Protein AF-A0A1D6ME86-F1 (afdb_monomer_lite)

InterPro domains:
  IPR011051 RmlC-like cupin domain superfamily [SSF51182] (1-105)
  IPR012864 Cysteine oxygenase/2-aminoethanethiol dioxygenase [PF07847] (1-117)
  IPR012864 Cysteine oxygenase/2-aminoethanethiol dioxygenase [PTHR22966] (1-119)

Radius of gyration: 17.28 Å; chains: 1; bounding box: 48×38×45 Å

Secondary structure (DSSP, 8-state):
-EEEEEEEESEEEEEEEEE-SSPPTT---S-SB-TTTT-EEEEEEEEEEEEETTSPPEEEBTTBS-SEEEEEESSS-EEEEEEESPPBGGGTB---EEEEEE--STT-TTEEEEEEE---------PPP-----

Structure (mmCIF, N/CA/C/O backbone):
data_AF-A0A1D6ME86-F1
#
_entry.id   AF-A0A1D6ME86-F1
#
loop_
_atom_site.group_PDB
_atom_site.id
_atom_site.type_symbol
_atom_site.label_atom_id
_atom_site.label_alt_id
_atom_site.label_comp_id
_atom_site.label_asym_id
_atom_site.label_entity_id
_atom_site.label_seq_id
_atom_site.pdbx_PDB_ins_code
_atom_site.Cartn_x
_atom_site.Cartn_y
_atom_site.Cartn_z
_atom_site.occupancy
_atom_site.B_iso_or_equiv
_atom_site.auth_seq_id
_atom_site.auth_comp_id
_atom_site.auth_asym_id
_atom_site.auth_atom_id
_atom_site.pdbx_PDB_model_num
ATOM 1 N N . MET A 1 1 ? -2.796 -9.350 -3.927 1.00 94.75 1 MET A N 1
ATOM 2 C CA . MET A 1 1 ? -3.999 -9.666 -3.112 1.00 94.75 1 MET A CA 1
ATOM 3 C C . MET A 1 1 ? -5.081 -8.656 -3.477 1.00 94.75 1 MET A C 1
ATOM 5 O O . MET A 1 1 ? -4.755 -7.708 -4.177 1.00 94.75 1 MET A O 1
ATOM 9 N N . THR A 1 2 ? -6.330 -8.837 -3.053 1.00 97.75 2 THR A N 1
ATOM 10 C CA . THR A 1 2 ? -7.326 -7.752 -3.059 1.00 97.75 2 THR A CA 1
ATOM 11 C C . THR A 1 2 ? -7.545 -7.304 -1.624 1.00 97.75 2 THR A C 1
ATOM 13 O O . THR A 1 2 ? -7.770 -8.149 -0.753 1.00 97.75 2 THR A O 1
ATOM 16 N N . VAL A 1 3 ? -7.434 -6.002 -1.370 1.00 98.31 3 VAL A N 1
ATOM 17 C CA . VAL A 1 3 ? -7.564 -5.432 -0.024 1.00 98.31 3 VAL A CA 1
ATOM 18 C C . VAL A 1 3 ? -8.516 -4.249 -0.066 1.00 98.31 3 VAL A C 1
ATOM 20 O O . VAL A 1 3 ? -8.401 -3.395 -0.943 1.00 98.31 3 VAL A O 1
ATOM 23 N N . PHE A 1 4 ? -9.459 -4.236 0.872 1.00 98.38 4 PHE A N 1
ATOM 24 C CA . PHE A 1 4 ? -10.348 -3.112 1.143 1.00 98.38 4 PHE A CA 1
ATOM 25 C C . PHE A 1 4 ? -9.875 -2.437 2.424 1.00 98.38 4 PHE A C 1
ATOM 27 O O . PHE A 1 4 ? -9.801 -3.110 3.450 1.00 98.38 4 PHE A O 1
ATOM 34 N N . SER A 1 5 ? -9.609 -1.138 2.364 1.00 98.19 5 SER A N 1
ATOM 35 C CA . SER A 1 5 ? -9.072 -0.349 3.472 1.00 98.19 5 SER A CA 1
ATOM 36 C C . SER A 1 5 ? -9.986 0.831 3.772 1.00 98.19 5 SER A C 1
ATOM 38 O O . SER A 1 5 ? -10.290 1.637 2.889 1.00 98.19 5 SER A O 1
ATOM 40 N N . LYS A 1 6 ? -10.423 0.966 5.026 1.00 98.12 6 LYS A N 1
ATOM 41 C CA . LYS A 1 6 ? -11.252 2.089 5.489 1.00 98.12 6 LYS A CA 1
ATOM 42 C C . LYS A 1 6 ? -10.639 2.719 6.731 1.00 98.12 6 LYS A C 1
ATOM 44 O O . LYS A 1 6 ? -10.431 2.045 7.737 1.00 98.12 6 LYS A O 1
ATOM 49 N N . ILE A 1 7 ? -10.417 4.030 6.688 1.00 98.00 7 ILE A N 1
ATOM 50 C CA . ILE A 1 7 ? -10.058 4.797 7.883 1.00 98.00 7 ILE A CA 1
ATOM 51 C C . ILE A 1 7 ? -11.305 4.946 8.756 1.00 98.00 7 ILE A C 1
ATOM 53 O O . ILE A 1 7 ? -12.349 5.400 8.291 1.00 98.00 7 ILE A O 1
ATOM 57 N N . LEU A 1 8 ? -11.201 4.530 10.016 1.00 98.19 8 LEU A N 1
ATOM 58 C CA . LEU A 1 8 ? -12.290 4.580 10.993 1.00 98.19 8 LEU A CA 1
ATOM 59 C C . LEU A 1 8 ? -12.278 5.887 11.795 1.00 98.19 8 LEU A C 1
ATOM 61 O O . LEU A 1 8 ? -13.334 6.429 12.108 1.00 98.19 8 LEU A O 1
ATOM 65 N N . PHE A 1 9 ? -11.087 6.394 12.124 1.00 98.31 9 PHE A N 1
ATOM 66 C CA . PHE A 1 9 ? -10.877 7.700 12.750 1.00 98.31 9 PHE A CA 1
ATOM 67 C C . PHE A 1 9 ? -9.459 8.212 12.478 1.00 98.31 9 PHE A C 1
ATOM 69 O O . PHE A 1 9 ? -8.568 7.435 12.123 1.00 98.31 9 PHE A O 1
ATOM 76 N N . GLY A 1 10 ? -9.250 9.509 12.715 1.00 98.06 10 GLY A N 1
ATOM 77 C CA . GLY A 1 10 ? -7.974 10.183 12.490 1.00 98.06 10 GLY A CA 1
ATOM 78 C C . GLY A 1 10 ? -7.724 10.500 11.018 1.00 98.06 10 GLY A C 1
ATOM 79 O O . GLY A 1 10 ? -8.615 10.343 10.182 1.00 98.06 10 GLY A O 1
ATOM 80 N N . SER A 1 11 ? -6.509 10.955 10.719 1.00 97.75 11 SER A N 1
ATOM 81 C CA . SER A 1 11 ? -6.049 11.217 9.360 1.00 97.75 11 SER A CA 1
ATOM 82 C C . SER A 1 11 ? -4.704 10.560 9.072 1.00 97.75 11 SER A C 1
ATOM 84 O O . SER A 1 11 ? -3.850 10.374 9.947 1.00 97.75 11 SER A O 1
ATOM 86 N N . MET A 1 12 ? -4.529 10.189 7.811 1.00 97.88 12 MET A N 1
ATOM 87 C CA . MET A 1 12 ? -3.394 9.420 7.332 1.00 97.88 12 MET A CA 1
ATOM 88 C C . MET A 1 12 ? -3.060 9.838 5.909 1.00 97.88 12 MET A C 1
ATOM 90 O O . MET A 1 12 ? -3.942 9.997 5.070 1.00 97.88 12 MET A O 1
ATOM 94 N N . HIS A 1 13 ? -1.777 10.000 5.627 1.00 98.25 13 HIS A N 1
ATOM 95 C CA . HIS A 1 13 ? -1.281 10.140 4.270 1.00 98.25 13 HIS A CA 1
ATOM 96 C C . HIS A 1 13 ? -1.098 8.751 3.653 1.00 98.25 13 HIS A C 1
ATOM 98 O O . HIS A 1 13 ? -0.414 7.897 4.221 1.00 98.25 13 HIS A O 1
ATOM 104 N N . LEU A 1 14 ? -1.755 8.522 2.517 1.00 97.62 14 LEU A N 1
ATOM 105 C CA . LEU A 1 14 ? -1.626 7.320 1.703 1.00 97.62 14 LEU A CA 1
ATOM 106 C C . LEU A 1 14 ? -0.848 7.682 0.443 1.00 97.62 14 LEU A C 1
ATOM 108 O O . LEU A 1 14 ? -1.334 8.440 -0.404 1.00 97.62 14 LEU A O 1
ATOM 112 N N . LYS A 1 15 ? 0.327 7.069 0.304 1.00 97.19 15 LYS A N 1
ATOM 113 C CA . LYS A 1 15 ? 1.083 7.061 -0.944 1.00 97.19 15 LYS A CA 1
ATOM 114 C C . LYS A 1 15 ? 1.094 5.652 -1.522 1.00 97.19 15 LYS A C 1
ATOM 116 O O . LYS A 1 15 ? 1.500 4.720 -0.833 1.00 97.19 15 LYS A O 1
ATOM 121 N N . SER A 1 16 ? 0.631 5.477 -2.756 1.00 97.31 16 SER A N 1
ATOM 122 C CA . SER A 1 16 ? 0.513 4.167 -3.399 1.00 97.31 16 SER A CA 1
ATOM 123 C C . SER A 1 16 ? 0.966 4.161 -4.851 1.00 97.31 16 SER A C 1
ATOM 125 O O . SER A 1 16 ? 0.985 5.195 -5.523 1.00 97.31 16 SER A O 1
ATOM 127 N N . TYR A 1 17 ? 1.320 2.972 -5.332 1.00 97.19 17 TYR A N 1
ATOM 128 C CA . TYR A 1 17 ? 1.892 2.725 -6.643 1.00 97.19 17 TYR A CA 1
ATOM 129 C C . TYR A 1 17 ? 1.411 1.402 -7.226 1.00 97.19 17 TYR A C 1
ATOM 131 O O . TYR A 1 17 ? 1.143 0.437 -6.506 1.00 97.19 17 TYR A O 1
ATOM 139 N N . ASP A 1 18 ? 1.431 1.340 -8.549 1.00 96.62 18 ASP A N 1
ATOM 140 C CA . ASP A 1 18 ? 1.400 0.096 -9.306 1.00 96.62 18 ASP A CA 1
ATOM 141 C C . ASP A 1 18 ? 2.684 -0.032 -10.128 1.00 96.62 18 ASP A C 1
ATOM 143 O O . ASP A 1 18 ? 3.273 0.965 -10.552 1.00 96.62 18 ASP A O 1
ATOM 147 N N . TRP A 1 19 ? 3.140 -1.261 -10.370 1.00 95.50 19 TRP A N 1
ATOM 148 C CA . TRP A 1 19 ? 4.307 -1.481 -11.223 1.00 95.50 19 TRP A CA 1
ATOM 149 C C . TRP A 1 1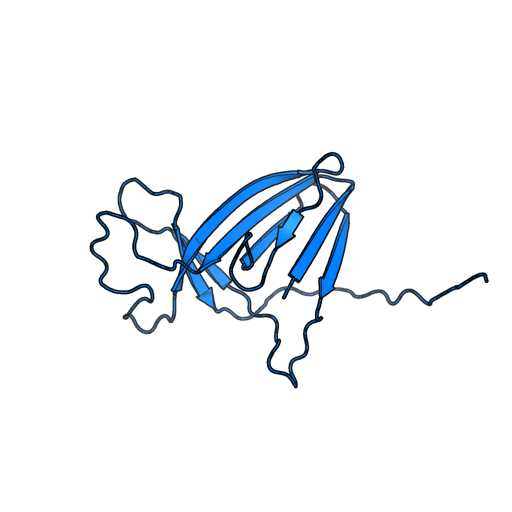9 ? 4.075 -0.897 -12.618 1.00 95.50 19 TRP A C 1
ATOM 151 O O . TRP A 1 19 ? 3.034 -1.133 -13.240 1.00 95.50 19 TRP A O 1
ATOM 161 N N . ALA A 1 20 ? 5.056 -0.153 -13.131 1.00 92.75 20 ALA A N 1
ATOM 162 C CA . ALA A 1 20 ? 4.963 0.414 -14.465 1.00 92.75 20 ALA A CA 1
ATOM 163 C C . ALA A 1 20 ? 4.916 -0.716 -15.508 1.00 92.75 20 ALA A C 1
ATOM 165 O O . ALA A 1 20 ? 5.703 -1.662 -15.459 1.00 92.75 20 ALA A O 1
ATOM 166 N N . LYS A 1 21 ? 3.973 -0.621 -16.452 1.00 90.88 21 LYS A N 1
ATOM 167 C CA . LYS A 1 21 ? 3.824 -1.573 -17.573 1.00 90.88 21 LYS A CA 1
ATOM 168 C C . LYS A 1 21 ? 4.578 -1.121 -18.825 1.00 90.88 21 LYS A C 1
ATOM 170 O O . LYS A 1 21 ? 4.813 -1.915 -19.728 1.00 90.88 21 LYS A O 1
ATOM 175 N N . SER A 1 22 ? 4.945 0.155 -18.872 1.00 88.31 22 SER A N 1
ATOM 176 C CA . SER A 1 22 ? 5.686 0.793 -19.953 1.00 88.31 22 SER A CA 1
ATOM 177 C C . SER A 1 22 ? 6.498 1.954 -19.398 1.00 88.31 22 SER A C 1
ATOM 179 O O . SER A 1 22 ? 6.162 2.507 -18.349 1.00 88.31 22 SER A O 1
ATOM 181 N N . LEU A 1 23 ? 7.555 2.325 -20.114 1.00 85.12 23 LEU A N 1
ATOM 182 C CA . LEU A 1 23 ? 8.351 3.496 -19.776 1.00 85.12 23 LEU A CA 1
ATOM 183 C C . LEU A 1 23 ? 7.545 4.790 -19.991 1.00 85.12 23 LEU A C 1
ATOM 185 O O . LEU A 1 23 ? 6.661 4.818 -20.858 1.00 85.12 23 LEU A O 1
ATOM 189 N N . PRO A 1 24 ? 7.845 5.860 -19.235 1.00 82.56 24 PRO A N 1
ATOM 190 C CA . PRO A 1 24 ? 7.296 7.186 -19.486 1.00 82.56 24 PRO A CA 1
ATOM 191 C C . PRO A 1 24 ? 7.649 7.670 -20.896 1.00 82.56 24 PRO A C 1
ATOM 193 O O . PRO A 1 24 ? 8.718 7.359 -21.431 1.00 82.56 24 PRO A O 1
ATOM 196 N N . ALA A 1 25 ? 6.760 8.451 -21.508 1.00 75.50 25 ALA A N 1
ATOM 197 C CA . ALA A 1 25 ? 7.023 9.029 -22.820 1.00 75.50 25 ALA A CA 1
ATOM 198 C C . ALA A 1 25 ? 8.229 9.983 -22.742 1.00 75.50 25 ALA A C 1
ATOM 200 O O . ALA A 1 25 ? 8.251 10.888 -21.915 1.00 75.50 25 ALA A O 1
ATOM 201 N N . GLY A 1 26 ? 9.232 9.781 -23.601 1.00 69.88 26 GLY A N 1
ATOM 202 C CA . GLY A 1 26 ? 10.466 10.578 -23.579 1.00 69.88 26 GLY A CA 1
ATOM 203 C C . GLY A 1 26 ? 11.508 10.122 -22.551 1.00 69.88 26 GLY A C 1
ATOM 204 O O . GLY A 1 26 ? 12.507 10.811 -22.365 1.00 69.88 26 GLY A O 1
ATOM 205 N N . SER A 1 27 ? 11.301 8.968 -21.908 1.00 74.00 27 SER A N 1
ATOM 206 C CA . SER A 1 27 ? 12.334 8.321 -21.099 1.00 74.00 27 SER A CA 1
ATOM 207 C C . SER A 1 27 ? 13.551 7.949 -21.955 1.00 74.00 27 SER A C 1
ATOM 209 O O . SER A 1 27 ? 13.408 7.402 -23.049 1.00 74.00 27 SER A O 1
ATOM 211 N N . ASN A 1 28 ? 14.747 8.230 -21.432 1.00 69.94 28 ASN A N 1
ATOM 212 C CA . ASN A 1 28 ? 16.019 7.766 -21.998 1.00 69.94 28 ASN A CA 1
ATOM 213 C C . ASN A 1 28 ? 16.429 6.386 -21.454 1.00 69.94 28 ASN A C 1
ATOM 215 O O . ASN A 1 28 ? 17.473 5.860 -21.847 1.00 69.94 28 ASN A O 1
ATOM 219 N N . ASP A 1 29 ? 15.647 5.823 -20.529 1.00 74.06 29 ASP A N 1
ATOM 220 C CA . ASP A 1 29 ? 15.906 4.496 -19.991 1.00 74.06 29 ASP A CA 1
ATOM 221 C C . ASP A 1 29 ? 15.464 3.431 -20.988 1.00 74.06 29 ASP A C 1
ATOM 223 O O . ASP A 1 29 ? 14.516 3.604 -21.751 1.00 74.06 29 ASP A O 1
ATOM 227 N N . ASN A 1 30 ? 16.154 2.294 -20.963 1.00 72.75 30 ASN A N 1
ATOM 228 C CA . ASN A 1 30 ? 15.884 1.180 -21.871 1.00 72.75 30 ASN A CA 1
ATOM 229 C C . ASN A 1 30 ? 15.164 0.012 -21.177 1.00 72.75 30 ASN A C 1
ATOM 231 O O . ASN A 1 30 ? 14.905 -1.010 -21.810 1.00 72.75 30 ASN A O 1
ATOM 235 N N . ALA A 1 31 ? 14.861 0.136 -19.878 1.00 79.94 31 ALA A N 1
ATOM 236 C CA . ALA A 1 31 ? 14.282 -0.934 -19.074 1.00 79.94 31 ALA A CA 1
ATOM 237 C C . ALA A 1 31 ? 13.444 -0.404 -17.899 1.00 79.94 31 ALA A C 1
ATOM 239 O O . ALA A 1 31 ? 13.708 0.663 -17.353 1.00 79.94 31 ALA A O 1
ATOM 240 N N . LEU A 1 32 ? 12.450 -1.196 -17.487 1.00 84.06 32 LEU A N 1
ATOM 241 C CA . LEU A 1 32 ? 11.616 -0.956 -16.297 1.00 84.06 32 LEU A CA 1
ATOM 242 C C . LEU A 1 32 ? 12.314 -1.354 -14.987 1.00 84.06 32 LEU A C 1
ATOM 244 O O . LEU A 1 32 ? 11.744 -1.201 -13.909 1.00 84.06 32 LEU A O 1
ATOM 248 N N . GLU A 1 33 ? 13.527 -1.885 -15.086 1.00 85.44 33 GLU A N 1
ATOM 249 C CA . GLU A 1 33 ? 14.374 -2.305 -13.978 1.00 85.44 33 GLU A CA 1
ATOM 250 C C . GLU A 1 33 ? 15.773 -1.742 -14.206 1.00 85.44 33 GLU A C 1
ATOM 252 O O . GLU A 1 33 ? 16.290 -1.784 -15.325 1.00 85.44 33 GLU A O 1
ATOM 257 N N . ASN A 1 34 ? 16.387 -1.209 -13.152 1.00 74.25 34 ASN A N 1
ATOM 258 C CA . ASN A 1 34 ? 17.732 -0.658 -13.255 1.00 74.25 34 ASN A CA 1
ATOM 259 C C . ASN A 1 34 ? 18.770 -1.775 -13.404 1.00 74.25 34 ASN A C 1
ATOM 261 O O . ASN A 1 34 ? 18.868 -2.675 -12.566 1.00 74.25 34 ASN A O 1
ATOM 265 N N . SER A 1 35 ? 19.601 -1.661 -14.442 1.00 66.25 35 SER A N 1
ATOM 266 C CA . SER A 1 35 ? 20.702 -2.581 -14.752 1.00 66.25 35 SER A CA 1
ATOM 267 C C . SER A 1 35 ? 21.863 -2.529 -13.755 1.00 66.25 35 SER A C 1
ATOM 269 O O . SER A 1 35 ? 22.706 -3.423 -13.760 1.00 66.25 35 SER A O 1
ATOM 271 N N . ASP A 1 36 ? 21.901 -1.524 -12.878 1.00 63.03 36 ASP A N 1
ATOM 272 C CA . ASP A 1 36 ? 23.027 -1.213 -11.981 1.00 63.03 36 ASP A CA 1
ATOM 273 C C . ASP A 1 36 ? 23.190 -2.208 -10.811 1.00 63.03 36 ASP A C 1
ATOM 275 O O . ASP A 1 36 ? 23.778 -1.894 -9.777 1.00 63.03 36 ASP A O 1
ATOM 279 N N . GLY A 1 37 ? 22.610 -3.408 -10.917 1.00 55.31 37 GLY A N 1
ATOM 280 C CA . GLY A 1 37 ? 22.647 -4.449 -9.885 1.00 55.31 37 GLY A CA 1
ATOM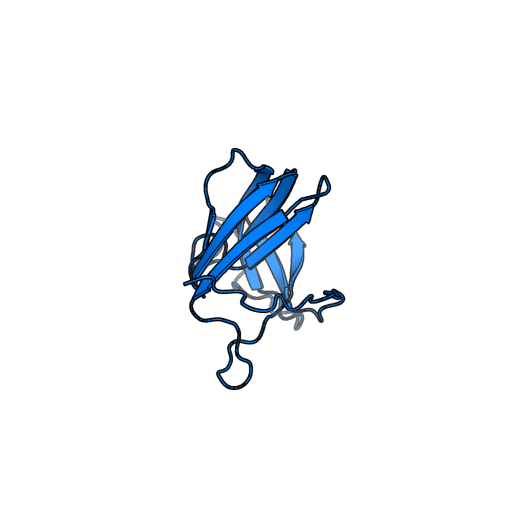 281 C C . GLY A 1 37 ? 21.862 -4.108 -8.613 1.00 55.31 37 GLY A C 1
ATOM 282 O O . GLY A 1 37 ? 21.807 -4.913 -7.688 1.00 55.31 37 GLY A O 1
ATOM 283 N N . ALA A 1 38 ? 21.232 -2.930 -8.553 1.00 65.62 38 ALA A N 1
ATOM 284 C CA . ALA A 1 38 ? 20.497 -2.457 -7.387 1.00 65.62 38 ALA A CA 1
ATOM 285 C C . ALA A 1 38 ? 19.094 -3.072 -7.251 1.00 65.62 38 ALA A C 1
ATOM 287 O O . ALA A 1 38 ? 18.494 -2.914 -6.188 1.00 65.62 38 ALA A O 1
ATOM 288 N N . GLY A 1 39 ? 18.574 -3.742 -8.290 1.00 83.44 39 GLY A N 1
ATOM 289 C CA . GLY A 1 39 ? 17.276 -4.430 -8.261 1.00 83.44 39 GLY A CA 1
ATOM 290 C C . GLY A 1 39 ? 16.066 -3.502 -8.100 1.00 83.44 39 GLY A C 1
ATOM 291 O O . GLY A 1 39 ? 15.016 -3.942 -7.644 1.00 83.44 39 GLY A O 1
ATOM 292 N N . ALA A 1 40 ? 16.214 -2.211 -8.414 1.00 91.06 40 ALA A N 1
ATOM 293 C CA . ALA A 1 40 ? 15.113 -1.258 -8.351 1.00 91.06 40 ALA A CA 1
ATOM 294 C C . ALA A 1 40 ? 14.223 -1.386 -9.593 1.00 91.06 40 ALA A C 1
ATOM 296 O O . ALA A 1 40 ? 14.730 -1.454 -10.716 1.00 91.06 40 ALA A O 1
ATOM 297 N N . ARG A 1 41 ? 12.907 -1.364 -9.389 1.00 93.31 41 ARG A N 1
ATOM 298 C CA . ARG A 1 41 ? 11.891 -1.479 -10.435 1.00 93.31 41 ARG A CA 1
ATOM 299 C C . ARG A 1 41 ? 11.029 -0.224 -10.490 1.00 93.31 41 ARG A C 1
ATOM 301 O O . ARG A 1 41 ? 10.712 0.369 -9.460 1.00 93.31 41 ARG A O 1
ATOM 308 N N . LEU A 1 42 ? 10.662 0.188 -11.698 1.00 93.06 42 LEU A N 1
ATOM 309 C CA . LEU A 1 42 ? 9.875 1.387 -11.935 1.00 93.06 42 LEU A CA 1
ATOM 310 C C . LEU A 1 42 ? 8.412 1.164 -11.536 1.00 93.06 42 LEU A C 1
ATOM 312 O O . LEU A 1 42 ? 7.773 0.192 -11.952 1.00 93.06 42 LEU A O 1
ATOM 316 N N . ALA A 1 43 ? 7.867 2.097 -10.765 1.00 94.50 43 ALA A N 1
ATOM 317 C CA . ALA A 1 43 ? 6.474 2.107 -10.351 1.00 94.50 43 ALA A CA 1
ATOM 318 C C . ALA A 1 43 ? 5.832 3.459 -10.661 1.00 94.50 43 ALA A C 1
ATOM 320 O O . ALA A 1 43 ? 6.491 4.498 -10.659 1.00 94.50 43 ALA A O 1
ATOM 321 N N . LYS A 1 44 ? 4.534 3.427 -10.944 1.00 93.88 44 LYS A N 1
ATOM 322 C CA . LYS A 1 44 ? 3.714 4.595 -11.235 1.00 93.88 44 LYS A CA 1
ATOM 323 C C . LYS A 1 44 ? 2.882 4.946 -10.009 1.00 93.88 44 LYS A C 1
ATOM 325 O O . LYS A 1 44 ? 2.193 4.077 -9.481 1.00 93.88 44 LYS A O 1
ATOM 330 N N . VAL A 1 45 ? 2.919 6.205 -9.588 1.00 94.62 45 VAL A N 1
ATOM 331 C CA . VAL A 1 45 ? 2.097 6.746 -8.502 1.00 94.62 45 VAL A CA 1
ATOM 332 C C . VAL A 1 45 ? 0.619 6.596 -8.866 1.00 94.62 45 VAL A C 1
ATOM 334 O O . VAL A 1 45 ? 0.171 7.067 -9.915 1.00 94.62 45 VAL A O 1
ATOM 337 N N . ASN A 1 46 ? -0.131 5.942 -7.983 1.00 95.19 46 ASN A N 1
ATOM 338 C CA . ASN A 1 46 ? -1.579 5.771 -8.065 1.00 95.19 46 ASN A CA 1
ATOM 339 C C . ASN A 1 46 ? -2.312 6.723 -7.108 1.00 95.19 46 ASN A C 1
ATOM 341 O O . ASN A 1 46 ? -3.359 7.270 -7.445 1.00 95.19 46 ASN A O 1
ATOM 345 N N . THR A 1 47 ? -1.776 6.944 -5.909 1.00 95.75 47 THR A N 1
ATOM 346 C CA . THR A 1 47 ? -2.358 7.856 -4.918 1.00 95.75 47 THR A CA 1
ATOM 347 C C . THR A 1 47 ? -1.246 8.553 -4.158 1.00 95.75 47 THR A C 1
ATOM 349 O O . THR A 1 47 ? -0.258 7.923 -3.801 1.00 95.75 47 THR A O 1
ATOM 352 N N . ASP A 1 48 ? -1.413 9.846 -3.910 1.00 96.19 48 ASP A N 1
ATOM 353 C CA . ASP A 1 48 ? -0.559 10.638 -3.029 1.00 96.19 48 ASP A CA 1
ATOM 354 C C . ASP A 1 48 ? -1.450 11.704 -2.380 1.00 96.19 48 ASP A C 1
ATOM 356 O O . ASP A 1 48 ? -1.631 12.802 -2.908 1.00 96.19 48 ASP A O 1
ATOM 360 N N . ALA A 1 49 ? -2.158 11.310 -1.320 1.00 97.19 49 ALA A N 1
ATOM 361 C CA . ALA A 1 49 ? -3.201 12.137 -0.721 1.00 97.19 49 ALA A CA 1
ATOM 362 C C . ALA A 1 49 ? -3.435 11.807 0.757 1.00 97.19 49 ALA A C 1
ATOM 364 O O . ALA A 1 49 ? -3.053 10.750 1.258 1.00 97.19 49 ALA A O 1
ATOM 365 N N . VAL A 1 50 ? -4.087 12.734 1.458 1.00 98.31 50 VAL A N 1
ATOM 366 C CA . VAL A 1 50 ? -4.519 12.548 2.846 1.00 98.31 50 VAL A CA 1
ATOM 367 C C . VAL A 1 50 ? -5.948 12.022 2.868 1.00 98.31 50 VAL A C 1
ATOM 369 O O . VAL A 1 50 ? -6.822 12.570 2.201 1.00 98.31 50 VAL A O 1
ATOM 372 N N . PHE A 1 51 ? -6.168 10.981 3.662 1.00 98.12 51 PHE A N 1
ATOM 373 C CA . PHE A 1 51 ? -7.456 10.348 3.904 1.00 98.12 51 PHE A CA 1
ATOM 374 C C . PHE A 1 51 ? -7.832 10.487 5.378 1.00 98.12 51 PHE A C 1
ATOM 376 O O . PHE A 1 51 ? -6.972 10.531 6.263 1.00 98.12 51 PHE A O 1
ATOM 383 N N . ASP A 1 52 ? -9.132 10.516 5.639 1.00 98.12 52 ASP A N 1
ATOM 384 C CA . ASP A 1 52 ? -9.720 10.534 6.975 1.00 98.12 52 ASP A CA 1
ATOM 385 C C . ASP A 1 52 ? -10.966 9.633 7.047 1.00 98.12 52 ASP A C 1
ATOM 387 O O . ASP A 1 52 ? -11.313 8.936 6.091 1.00 98.12 52 ASP A O 1
ATOM 391 N N . ALA A 1 53 ? -11.668 9.646 8.182 1.00 97.25 53 ALA A N 1
ATOM 392 C CA . ALA A 1 53 ? -12.863 8.823 8.388 1.00 97.25 53 ALA A CA 1
ATOM 393 C C . ALA A 1 53 ? -14.016 9.101 7.401 1.00 97.25 53 ALA A C 1
ATOM 395 O O . ALA A 1 53 ? -14.846 8.217 7.153 1.00 97.25 53 ALA A O 1
ATOM 396 N N . SER A 1 54 ? -14.081 10.311 6.833 1.00 97.88 54 SER A N 1
ATOM 397 C CA . SER A 1 54 ? -15.106 10.691 5.855 1.00 97.88 54 SER A CA 1
ATOM 398 C C . SER A 1 54 ? -14.808 10.160 4.452 1.00 97.88 54 SER A C 1
ATOM 400 O O . SER A 1 54 ? -15.721 10.030 3.642 1.00 97.88 54 SER A O 1
ATOM 402 N N . SER A 1 55 ? -13.551 9.804 4.180 1.00 97.81 55 SER A N 1
ATOM 403 C CA . SER A 1 55 ? -13.108 9.315 2.874 1.00 97.81 55 SER A CA 1
ATOM 404 C C . SER A 1 55 ? -13.710 7.950 2.547 1.00 97.81 55 SER A C 1
ATOM 406 O O . SER A 1 55 ? -13.878 7.115 3.433 1.00 97.81 55 SER A O 1
ATOM 408 N N . GLU A 1 56 ? -14.013 7.690 1.278 1.00 97.75 56 GLU A N 1
ATOM 409 C CA . GLU A 1 56 ? -14.519 6.387 0.831 1.00 97.75 56 GLU A CA 1
ATOM 410 C C . GLU A 1 56 ? -13.536 5.237 1.112 1.00 97.75 56 GLU A C 1
ATOM 412 O O . GLU A 1 56 ? -12.345 5.444 1.354 1.00 97.75 56 GLU A O 1
ATOM 417 N N . THR A 1 57 ? -14.045 4.003 1.084 1.00 98.00 57 THR A N 1
ATOM 418 C CA . THR A 1 57 ? -13.192 2.809 1.208 1.00 98.00 57 THR A CA 1
ATOM 419 C C . THR A 1 57 ? -12.253 2.719 0.006 1.00 98.00 57 THR A C 1
ATOM 421 O O . THR A 1 57 ? -12.698 2.771 -1.141 1.00 98.00 57 THR A O 1
ATOM 424 N N . VAL A 1 58 ? -10.959 2.541 0.264 1.00 97.38 58 VAL A N 1
ATOM 425 C CA . VAL A 1 58 ? -9.939 2.330 -0.767 1.00 97.38 58 VAL A CA 1
ATOM 426 C C . VAL A 1 58 ? -9.863 0.842 -1.094 1.00 97.38 58 VAL A C 1
ATOM 428 O O . VAL A 1 58 ? -9.957 0.001 -0.201 1.00 97.38 58 VAL A O 1
ATOM 431 N N . VAL A 1 59 ? -9.701 0.503 -2.373 1.00 98.06 59 VAL A N 1
ATOM 432 C CA . VAL A 1 59 ? -9.585 -0.887 -2.832 1.00 98.06 59 VAL A CA 1
ATOM 433 C C . VAL A 1 59 ? -8.358 -1.029 -3.718 1.00 98.06 59 VAL A C 1
ATOM 435 O O . VAL A 1 59 ? -8.233 -0.305 -4.705 1.00 98.06 59 VAL A O 1
ATOM 438 N N . LEU A 1 60 ? -7.499 -1.999 -3.404 1.00 97.69 60 LEU A N 1
ATOM 439 C CA . LEU A 1 60 ? -6.393 -2.417 -4.268 1.00 97.69 60 LEU A CA 1
ATOM 440 C C . LEU A 1 60 ? -6.612 -3.830 -4.813 1.00 97.69 60 LEU A C 1
ATOM 442 O O . LEU A 1 60 ? -7.291 -4.664 -4.207 1.00 97.69 60 LEU A O 1
ATOM 446 N N . TYR A 1 61 ? -6.002 -4.100 -5.961 1.00 97.69 61 TYR A N 1
ATOM 447 C CA . TYR A 1 61 ? -6.014 -5.368 -6.685 1.00 97.69 61 TYR A CA 1
ATOM 448 C C . TYR A 1 61 ? -4.576 -5.843 -6.926 1.00 97.69 61 TYR A C 1
ATOM 450 O O . TYR A 1 61 ? -3.654 -5.041 -6.821 1.00 97.69 61 TYR A O 1
ATOM 458 N N . PRO A 1 62 ? -4.347 -7.113 -7.322 1.00 96.38 62 PRO A N 1
ATOM 459 C CA . PRO A 1 62 ? -2.991 -7.648 -7.474 1.00 96.38 62 PRO A CA 1
ATOM 460 C C . PRO A 1 62 ? -2.042 -6.842 -8.377 1.00 96.38 62 PRO A C 1
ATOM 462 O O . PRO A 1 62 ? -0.841 -6.851 -8.136 1.00 96.38 62 PRO A O 1
ATOM 465 N N . GLU A 1 63 ? -2.562 -6.160 -9.401 1.00 94.75 63 GLU A N 1
ATOM 466 C CA . GLU A 1 63 ? -1.764 -5.388 -10.369 1.00 94.75 63 GLU A CA 1
ATOM 467 C C . GLU A 1 63 ? -2.390 -4.021 -10.711 1.00 94.75 63 GLU A C 1
ATOM 469 O O . GLU A 1 63 ? -2.168 -3.493 -11.807 1.00 94.75 63 GLU A O 1
ATOM 474 N N . ASN A 1 64 ? -3.258 -3.496 -9.839 1.00 93.81 64 ASN A N 1
ATOM 475 C CA . ASN A 1 64 ? -3.946 -2.223 -10.063 1.00 93.81 64 ASN A CA 1
ATOM 476 C C . ASN A 1 64 ? -4.502 -1.630 -8.760 1.00 93.81 64 ASN A C 1
ATOM 478 O O . ASN A 1 64 ? -4.901 -2.371 -7.863 1.00 93.81 64 ASN A O 1
ATOM 482 N N . GLY A 1 65 ? -4.665 -0.310 -8.713 1.00 94.56 65 GLY A N 1
ATOM 483 C CA . GLY A 1 65 ? -5.297 0.385 -7.589 1.00 94.56 65 GLY A CA 1
ATOM 484 C C . GLY A 1 65 ? -4.333 0.680 -6.442 1.00 94.56 65 GLY A C 1
ATOM 485 O O . GLY A 1 65 ? -4.777 0.880 -5.316 1.00 94.56 65 GLY A O 1
ATOM 486 N N . GLY A 1 66 ? -3.027 0.706 -6.714 1.00 96.12 66 GLY A N 1
ATOM 487 C CA . GLY A 1 66 ? -2.012 1.008 -5.713 1.00 96.12 66 GLY A CA 1
ATOM 488 C C . GLY A 1 66 ? -1.621 -0.205 -4.871 1.00 96.12 66 GLY A C 1
ATOM 489 O O . GLY A 1 66 ? -1.612 -0.119 -3.642 1.00 96.12 66 GLY A O 1
ATOM 490 N N . ASN A 1 67 ? -1.315 -1.344 -5.507 1.00 97.25 67 ASN A N 1
ATOM 491 C CA . ASN A 1 67 ? -0.955 -2.580 -4.791 1.00 97.25 67 ASN A CA 1
ATOM 492 C C . ASN A 1 67 ? 0.271 -2.411 -3.870 1.00 97.25 67 ASN A C 1
ATOM 494 O O . ASN A 1 67 ? 0.404 -3.124 -2.879 1.00 97.25 67 ASN 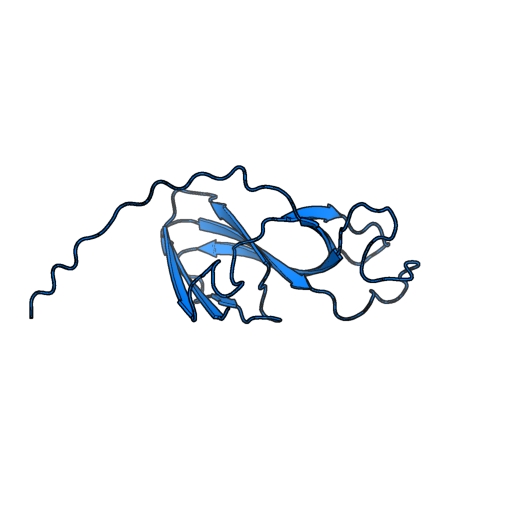A O 1
ATOM 498 N N . LEU A 1 68 ? 1.156 -1.463 -4.179 1.00 97.12 68 LEU A N 1
ATOM 499 C CA . LEU A 1 68 ? 2.281 -1.066 -3.335 1.00 97.12 68 LEU A CA 1
ATOM 500 C C . LEU A 1 68 ? 1.876 0.213 -2.610 1.00 97.12 68 LEU A C 1
ATOM 502 O O . LEU A 1 68 ? 1.572 1.198 -3.275 1.00 97.12 68 LEU A O 1
ATOM 506 N N . HIS A 1 69 ? 1.862 0.245 -1.282 1.00 96.81 69 HIS A N 1
ATOM 507 C CA . HIS A 1 69 ? 1.434 1.447 -0.570 1.00 96.81 69 HIS A CA 1
ATOM 508 C C . HIS A 1 69 ? 2.139 1.638 0.767 1.00 96.81 69 HIS A C 1
ATOM 510 O O . HIS A 1 69 ? 2.629 0.697 1.385 1.00 96.81 69 HIS A O 1
ATOM 516 N N . CYS A 1 70 ? 2.174 2.895 1.194 1.00 95.88 70 CYS A N 1
ATOM 517 C CA . CYS A 1 70 ? 2.668 3.336 2.481 1.00 95.88 70 CYS A CA 1
ATOM 518 C C . CYS A 1 70 ? 1.595 4.193 3.152 1.00 95.88 70 CYS A C 1
ATOM 520 O O . CYS A 1 70 ? 1.079 5.147 2.561 1.00 95.88 70 CYS A O 1
ATOM 522 N N . PHE A 1 71 ? 1.291 3.841 4.396 1.00 96.25 71 PHE A N 1
ATOM 523 C CA . PHE A 1 71 ? 0.424 4.597 5.279 1.00 96.25 71 PHE A CA 1
ATOM 524 C C . PHE A 1 71 ? 1.272 5.365 6.288 1.00 96.25 71 PHE A C 1
ATOM 526 O O . PHE A 1 71 ? 2.007 4.771 7.073 1.00 96.25 71 PHE A O 1
ATOM 533 N N . THR A 1 72 ? 1.142 6.690 6.290 1.00 96.88 72 THR A N 1
ATOM 534 C CA . THR A 1 72 ? 1.799 7.566 7.264 1.00 96.88 72 THR A CA 1
ATOM 535 C C . THR A 1 72 ? 0.735 8.260 8.101 1.00 96.88 72 THR A C 1
ATOM 537 O O . THR A 1 72 ? 0.018 9.136 7.616 1.00 96.88 72 THR A O 1
ATOM 540 N N . ALA A 1 73 ? 0.601 7.853 9.362 1.00 97.50 73 ALA A N 1
ATOM 541 C CA . ALA A 1 73 ? -0.337 8.472 10.291 1.00 97.50 73 ALA A CA 1
ATOM 542 C C . ALA A 1 73 ? 0.021 9.954 10.510 1.00 97.50 73 ALA A C 1
ATOM 544 O O . ALA A 1 73 ? 1.159 10.274 10.852 1.00 97.50 73 ALA A O 1
ATOM 545 N N . LEU A 1 74 ? -0.949 10.854 10.325 1.00 98.19 74 LEU A N 1
ATOM 546 C CA . LEU A 1 74 ? -0.796 12.286 10.623 1.00 98.19 74 LEU A CA 1
ATOM 547 C C . LEU A 1 74 ? -1.349 12.627 12.011 1.00 98.19 74 LEU A C 1
ATOM 549 O O . LEU A 1 74 ? -0.874 13.544 12.679 1.00 98.19 74 LEU A O 1
ATOM 553 N N . THR A 1 75 ? -2.339 11.858 12.457 1.00 98.44 75 THR A N 1
ATOM 554 C CA . THR A 1 75 ? -2.871 11.853 13.822 1.00 98.44 75 THR A CA 1
ATOM 555 C C . THR A 1 75 ? -2.949 10.408 14.315 1.00 98.44 75 THR A C 1
ATOM 557 O O . THR A 1 75 ? -2.840 9.489 13.502 1.00 98.44 75 THR A O 1
ATOM 560 N N . PRO A 1 76 ? -3.228 10.155 15.609 1.00 98.38 76 PRO A N 1
ATOM 561 C CA . PRO A 1 76 ? -3.726 8.847 16.018 1.00 98.38 76 PRO A CA 1
ATOM 562 C C . PRO A 1 76 ? -4.910 8.448 15.132 1.00 98.38 76 PRO A C 1
ATOM 564 O O . PRO A 1 76 ? -5.839 9.239 14.941 1.00 98.38 76 PRO A O 1
ATOM 567 N N . CYS A 1 77 ? -4.845 7.255 14.555 1.00 97.56 77 CYS A N 1
ATOM 568 C CA . CYS A 1 77 ? -5.789 6.781 13.554 1.00 97.56 77 CYS A CA 1
ATOM 569 C C . CYS A 1 77 ? -6.007 5.272 13.684 1.00 97.56 77 CYS A C 1
ATOM 571 O O . CYS A 1 77 ? -5.149 4.559 14.207 1.00 97.56 77 CYS A O 1
ATOM 573 N N . ALA A 1 78 ? -7.126 4.785 13.154 1.00 97.31 78 ALA A N 1
ATOM 574 C CA . ALA A 1 78 ? -7.365 3.358 12.970 1.00 97.31 78 ALA A CA 1
ATOM 575 C C . ALA A 1 78 ? -7.810 3.075 11.540 1.00 97.31 78 ALA A C 1
ATOM 577 O O . ALA A 1 78 ? -8.655 3.787 10.993 1.00 97.31 78 ALA A O 1
ATOM 578 N N . VAL A 1 79 ? -7.260 2.008 10.968 1.00 97.56 79 VAL A N 1
ATOM 579 C CA . VAL A 1 79 ? -7.590 1.511 9.632 1.00 97.56 79 VAL A CA 1
ATOM 580 C C . VAL A 1 79 ? -8.152 0.104 9.773 1.00 97.56 79 VAL A C 1
ATOM 582 O O . VAL A 1 79 ? -7.600 -0.719 10.502 1.00 97.56 79 VAL A O 1
ATOM 585 N N . LEU A 1 80 ? -9.268 -0.156 9.101 1.00 97.81 80 LEU A N 1
ATOM 586 C CA . LEU A 1 80 ? -9.832 -1.488 8.942 1.00 97.81 80 LEU A CA 1
ATOM 587 C C . LEU A 1 80 ? -9.451 -2.028 7.568 1.00 97.81 80 LEU A C 1
ATOM 589 O O . LEU A 1 80 ? -9.892 -1.471 6.563 1.00 97.81 80 LEU A O 1
ATOM 593 N N . ASP A 1 81 ? -8.715 -3.138 7.558 1.00 97.75 81 ASP A N 1
ATOM 594 C CA . ASP A 1 81 ? -8.368 -3.872 6.344 1.00 97.75 81 ASP A CA 1
ATOM 595 C C . ASP A 1 81 ? -9.115 -5.203 6.252 1.00 97.75 81 ASP A C 1
ATOM 597 O O . ASP A 1 81 ? -9.108 -6.019 7.178 1.00 97.75 81 ASP A O 1
ATOM 601 N N . VAL A 1 82 ? -9.712 -5.458 5.088 1.00 97.88 82 VAL A N 1
ATOM 602 C CA . VAL A 1 82 ? -10.249 -6.766 4.701 1.00 97.88 82 VAL A CA 1
ATOM 603 C C . VAL A 1 82 ? -9.423 -7.291 3.535 1.00 97.88 82 VAL A C 1
ATOM 605 O O . VAL A 1 82 ? -9.448 -6.724 2.445 1.00 97.88 82 VAL A O 1
ATOM 608 N N . MET A 1 83 ? -8.687 -8.382 3.762 1.00 96.38 83 MET A N 1
ATOM 609 C CA . MET A 1 83 ? -7.707 -8.920 2.811 1.00 96.38 83 MET A CA 1
ATOM 610 C C . MET A 1 83 ? -8.112 -10.294 2.267 1.00 96.38 83 MET A C 1
ATOM 612 O O . MET A 1 83 ? -8.386 -11.219 3.033 1.00 96.38 83 MET A O 1
ATOM 616 N N . GLY A 1 84 ? -8.074 -10.451 0.941 1.00 96.12 84 GLY A N 1
ATOM 617 C CA . GLY A 1 84 ? -8.406 -11.693 0.245 1.00 96.12 84 GLY A CA 1
ATOM 618 C C . GLY A 1 84 ? -7.436 -12.024 -0.901 1.00 96.12 84 GLY A C 1
ATOM 619 O O . GLY A 1 84 ? -7.341 -11.252 -1.858 1.00 96.12 84 GLY A O 1
ATOM 620 N N . PRO A 1 85 ? -6.733 -13.175 -0.871 1.00 96.38 85 PRO A N 1
ATOM 621 C CA . PRO A 1 85 ? -6.442 -13.997 0.311 1.00 96.38 85 PRO A CA 1
ATOM 622 C C . PRO A 1 85 ? -5.463 -13.279 1.264 1.00 96.38 85 PRO A C 1
ATOM 624 O O . PRO A 1 85 ? -4.802 -12.333 0.840 1.00 96.38 85 PRO A O 1
ATOM 627 N N . PRO A 1 86 ? -5.301 -13.734 2.518 1.00 94.44 86 PRO A N 1
ATOM 628 C CA . PRO A 1 86 ? -4.257 -13.221 3.400 1.00 94.44 86 PRO A CA 1
ATOM 629 C C . PRO A 1 86 ? -2.852 -13.657 2.949 1.00 94.44 86 PRO A C 1
ATOM 631 O O . PRO A 1 86 ? -2.681 -14.599 2.151 1.00 94.44 86 PRO A O 1
ATOM 634 N N . TYR A 1 87 ? -1.843 -12.994 3.520 1.00 93.12 87 TYR A N 1
ATOM 635 C CA . TYR A 1 87 ? -0.443 -13.393 3.405 1.00 93.12 87 TYR A CA 1
ATOM 636 C C . TYR A 1 87 ? -0.242 -14.846 3.847 1.00 93.12 87 TYR A C 1
ATOM 638 O O . TYR A 1 87 ? -0.881 -15.345 4.775 1.00 93.12 87 TYR A O 1
ATOM 646 N N . ASN A 1 88 ? 0.640 -15.545 3.143 1.00 93.19 88 ASN A N 1
ATOM 647 C CA . ASN A 1 88 ? 1.015 -16.920 3.431 1.00 93.19 88 ASN A CA 1
ATOM 648 C C . ASN A 1 88 ? 2.358 -17.225 2.764 1.00 93.19 88 ASN A C 1
ATOM 650 O O . ASN A 1 88 ? 2.420 -17.502 1.562 1.00 93.19 88 ASN A O 1
ATOM 654 N N . ARG A 1 89 ? 3.427 -17.227 3.562 1.00 91.06 89 ARG A N 1
ATOM 655 C CA . ARG A 1 89 ? 4.788 -17.495 3.090 1.00 91.06 89 ARG A CA 1
ATOM 656 C C . ARG A 1 89 ? 4.943 -18.874 2.444 1.00 91.06 89 ARG A C 1
ATOM 658 O O . ARG A 1 8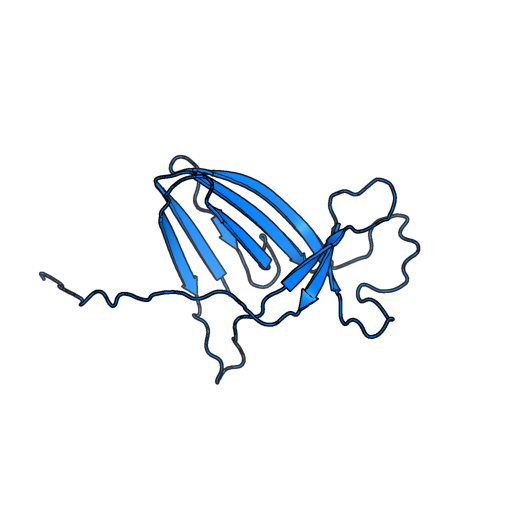9 ? 5.588 -18.989 1.409 1.00 91.06 89 ARG A O 1
ATOM 665 N N . ALA A 1 90 ? 4.304 -19.909 2.996 1.00 94.44 90 ALA A N 1
ATOM 666 C CA . ALA A 1 90 ? 4.366 -21.270 2.452 1.00 94.44 90 ALA A CA 1
ATOM 667 C C . ALA A 1 90 ? 3.721 -21.392 1.060 1.00 94.44 90 ALA A C 1
ATOM 669 O O . ALA A 1 90 ? 4.041 -22.305 0.307 1.00 94.44 90 ALA A O 1
ATOM 670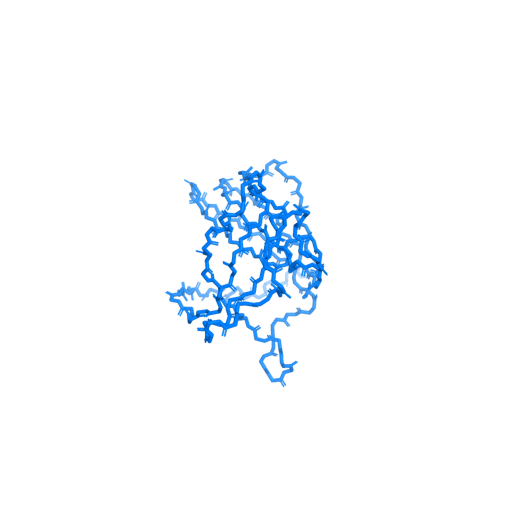 N N . GLN A 1 91 ? 2.829 -20.462 0.709 1.00 93.69 91 GLN A N 1
ATOM 671 C CA . GLN A 1 91 ? 2.208 -20.364 -0.611 1.00 93.69 91 GLN A CA 1
ATOM 672 C C . GLN A 1 91 ? 2.781 -19.208 -1.453 1.00 93.69 91 GLN A C 1
ATOM 674 O O . GLN A 1 91 ? 2.136 -18.778 -2.407 1.00 93.69 91 GLN A O 1
ATOM 679 N N . GLY A 1 92 ? 3.956 -18.674 -1.094 1.00 92.56 92 GLY A N 1
ATOM 680 C CA . GLY A 1 92 ? 4.642 -17.624 -1.856 1.00 92.56 92 GLY A CA 1
ATOM 681 C C . GLY A 1 92 ? 4.010 -16.231 -1.766 1.00 92.56 92 GLY A C 1
ATOM 682 O O . GLY A 1 92 ? 4.312 -15.375 -2.588 1.00 92.56 92 GLY A O 1
ATOM 683 N N . ARG A 1 93 ? 3.128 -15.986 -0.789 1.00 93.88 93 ARG A N 1
ATOM 684 C CA . ARG A 1 93 ? 2.505 -14.677 -0.529 1.00 93.88 93 ARG A CA 1
ATOM 685 C C . ARG A 1 93 ? 3.116 -14.039 0.710 1.00 93.88 93 ARG A C 1
ATOM 687 O O . ARG A 1 93 ? 2.417 -13.850 1.704 1.00 93.88 93 ARG A O 1
ATOM 694 N N . ASP A 1 94 ? 4.423 -13.821 0.684 1.00 92.31 94 ASP A N 1
ATOM 695 C CA . ASP A 1 94 ? 5.108 -13.076 1.743 1.00 92.31 94 ASP A CA 1
ATOM 696 C C . ASP A 1 94 ? 4.920 -11.563 1.540 1.00 92.31 94 ASP A C 1
ATOM 698 O O . ASP A 1 94 ? 4.596 -11.120 0.435 1.00 92.31 94 ASP A O 1
ATOM 702 N N . CYS A 1 95 ? 5.087 -10.777 2.601 1.00 92.31 95 CYS A N 1
ATOM 703 C CA . CYS A 1 95 ? 5.024 -9.318 2.513 1.00 92.31 95 CYS A CA 1
ATOM 704 C C . CYS A 1 95 ? 6.419 -8.763 2.187 1.00 92.31 95 CYS A C 1
ATOM 706 O O . CYS A 1 95 ? 7.362 -8.989 2.946 1.00 92.31 95 CYS A O 1
ATOM 708 N N . ALA A 1 96 ? 6.548 -8.044 1.071 1.00 93.62 96 ALA A N 1
ATOM 709 C CA . ALA A 1 96 ? 7.787 -7.386 0.661 1.00 93.62 96 ALA A CA 1
ATOM 710 C C . ALA A 1 96 ? 7.708 -5.874 0.915 1.00 93.62 96 ALA A C 1
ATOM 712 O O . ALA A 1 96 ? 6.654 -5.261 0.740 1.00 93.62 96 ALA A O 1
ATOM 713 N N . TYR A 1 97 ? 8.834 -5.277 1.304 1.00 94.88 97 TYR A N 1
ATOM 714 C CA . TYR A 1 97 ? 8.940 -3.860 1.649 1.00 94.88 97 TYR A CA 1
ATOM 715 C C . TYR A 1 97 ? 9.859 -3.154 0.667 1.00 94.88 97 TYR A C 1
ATOM 717 O O . TYR A 1 97 ? 10.834 -3.738 0.197 1.00 94.88 97 TYR A O 1
ATOM 725 N N . TYR A 1 98 ? 9.564 -1.890 0.368 1.00 94.81 98 TYR A N 1
ATOM 726 C CA . TYR A 1 98 ? 10.270 -1.147 -0.668 1.00 94.81 98 TYR A CA 1
ATOM 727 C C . TYR A 1 98 ? 10.678 0.246 -0.191 1.00 94.81 98 TYR A C 1
ATOM 729 O O . TYR A 1 98 ? 9.897 0.944 0.453 1.00 94.81 98 TYR A O 1
ATOM 737 N N . SER A 1 99 ? 11.891 0.664 -0.549 1.00 92.50 99 SER A N 1
ATOM 738 C CA . SER A 1 99 ? 12.342 2.054 -0.454 1.00 92.50 99 SER A CA 1
ATOM 739 C C . SER A 1 99 ? 12.116 2.777 -1.778 1.00 92.50 99 SER A C 1
ATOM 741 O O . SER A 1 99 ? 12.406 2.212 -2.836 1.00 92.50 99 SER A O 1
ATOM 743 N N . GLU A 1 100 ? 11.660 4.024 -1.710 1.00 91.62 100 GLU A N 1
ATOM 744 C CA . GLU A 1 100 ? 11.434 4.889 -2.868 1.00 91.62 100 GLU A CA 1
ATOM 745 C C . GLU A 1 100 ? 12.660 5.762 -3.173 1.00 91.62 100 GLU A C 1
ATOM 747 O O . GLU A 1 100 ? 13.240 6.363 -2.266 1.00 91.62 100 GLU A O 1
ATOM 752 N N . SER A 1 101 ? 13.010 5.901 -4.454 1.00 89.50 101 SER A N 1
ATOM 753 C CA . SER A 1 101 ? 13.843 6.998 -4.948 1.00 89.50 101 SER A CA 1
ATOM 754 C C . SER A 1 101 ? 13.198 7.713 -6.149 1.00 89.50 101 SER A C 1
ATOM 756 O O . SER A 1 101 ? 12.498 7.076 -6.945 1.00 89.50 101 SER A O 1
ATOM 758 N N . PRO A 1 102 ? 13.405 9.038 -6.300 1.00 84.69 102 PRO A N 1
ATOM 759 C CA . PRO A 1 102 ? 12.779 9.811 -7.371 1.00 84.69 102 PRO A CA 1
ATOM 760 C C . PRO A 1 102 ? 13.177 9.327 -8.770 1.00 84.69 102 PRO A C 1
ATOM 762 O O . PRO A 1 102 ? 14.333 8.971 -9.009 1.00 84.69 102 PRO A O 1
ATOM 765 N N . TYR A 1 103 ? 12.234 9.383 -9.714 1.00 81.19 103 TYR A N 1
ATOM 766 C CA . TYR A 1 103 ? 12.519 9.218 -11.136 1.00 81.19 103 TYR A CA 1
ATOM 767 C C . TYR A 1 103 ? 12.941 10.564 -11.752 1.00 81.19 103 TYR A C 1
ATOM 769 O O . TYR A 1 103 ? 12.140 11.488 -11.856 1.00 81.19 103 TYR A O 1
ATOM 777 N N . SER A 1 104 ? 14.207 10.700 -12.152 1.00 67.38 104 SER A N 1
ATOM 778 C CA . SER A 1 104 ? 14.807 11.994 -12.536 1.00 67.38 104 SER A CA 1
ATOM 779 C C . SER A 1 104 ? 14.511 12.471 -13.970 1.00 67.38 104 SER A C 1
ATOM 781 O O . SER A 1 104 ? 15.196 13.371 -14.459 1.00 67.38 104 SER A O 1
ATOM 783 N N . CYS A 1 105 ? 13.531 11.900 -14.678 1.00 59.19 105 CYS A N 1
ATOM 784 C CA . CYS A 1 105 ? 13.202 12.349 -16.034 1.00 59.19 105 CYS A CA 1
ATOM 785 C C . CYS A 1 105 ? 12.229 13.541 -16.005 1.00 59.19 105 CYS A C 1
ATOM 787 O O . CYS A 1 105 ? 11.211 13.526 -15.313 1.00 59.19 105 CYS A O 1
ATOM 789 N N . ALA A 1 106 ? 12.577 14.597 -16.741 1.00 47.69 106 ALA A N 1
ATOM 790 C CA . ALA A 1 106 ? 11.944 15.907 -16.681 1.00 47.69 106 ALA A CA 1
ATOM 791 C C . ALA A 1 106 ? 10.441 15.869 -17.016 1.00 47.69 106 ALA A C 1
ATOM 793 O O . ALA A 1 106 ? 10.060 15.729 -18.174 1.00 47.69 106 ALA A O 1
ATOM 794 N N . GLY A 1 107 ? 9.600 16.082 -16.000 1.00 51.62 107 GLY A N 1
ATOM 795 C CA . GLY A 1 107 ? 8.190 16.455 -16.161 1.00 51.62 107 GLY A CA 1
ATOM 796 C C . GLY A 1 107 ? 7.167 15.493 -15.564 1.00 51.62 107 GLY A C 1
ATOM 797 O O . GLY A 1 107 ? 6.027 15.906 -15.381 1.00 51.62 107 GLY A O 1
ATOM 798 N N . ASP A 1 108 ? 7.556 14.267 -15.203 1.00 58.03 108 ASP A N 1
ATOM 799 C CA . ASP A 1 108 ? 6.600 13.236 -14.786 1.00 58.03 108 ASP A CA 1
ATOM 800 C C . ASP A 1 108 ? 6.809 12.853 -13.312 1.00 58.03 108 ASP A C 1
ATOM 802 O O . ASP A 1 108 ? 7.386 11.819 -12.980 1.00 58.03 108 ASP A O 1
ATOM 806 N N . ALA A 1 109 ? 6.276 13.678 -12.398 1.00 64.19 109 ALA A N 1
ATOM 807 C CA . ALA A 1 109 ? 6.189 13.392 -10.952 1.00 64.19 109 ALA A CA 1
ATOM 808 C C . ALA A 1 109 ? 5.344 12.138 -10.618 1.00 64.19 109 ALA A C 1
ATOM 810 O O . ALA A 1 109 ? 5.018 11.874 -9.464 1.00 64.19 109 ALA A O 1
ATOM 811 N N . GLN A 1 110 ? 4.952 11.382 -11.642 1.00 82.69 110 GLN A N 1
ATOM 812 C CA . GLN A 1 110 ? 4.089 10.220 -11.586 1.00 82.69 110 GLN A CA 1
ATOM 813 C C . GLN A 1 110 ? 4.866 8.900 -11.471 1.00 82.69 110 GLN A C 1
ATOM 815 O O . GLN A 1 110 ? 4.228 7.855 -11.379 1.00 82.69 110 GLN A O 1
ATOM 820 N N . TYR A 1 111 ? 6.204 8.903 -11.478 1.00 89.88 111 TYR A N 1
ATOM 821 C CA . TYR A 1 111 ? 7.005 7.676 -11.401 1.00 89.88 111 TYR A CA 1
ATOM 822 C C . TYR A 1 111 ? 8.081 7.735 -10.320 1.00 89.88 111 TYR A C 1
ATOM 824 O O . TYR A 1 111 ? 8.686 8.779 -10.079 1.00 89.88 111 TYR A O 1
ATOM 832 N N . SER A 1 112 ? 8.360 6.571 -9.736 1.00 91.62 112 SER A N 1
ATOM 833 C CA . SER A 1 112 ? 9.426 6.377 -8.755 1.00 91.62 112 SER A CA 1
ATOM 834 C C . SER A 1 112 ? 10.101 5.024 -8.954 1.00 91.62 112 SER A C 1
ATOM 836 O O . SER A 1 112 ? 9.484 4.054 -9.403 1.00 91.62 112 SER A O 1
ATOM 838 N N . TRP A 1 113 ? 11.377 4.944 -8.589 1.00 92.31 113 TRP A N 1
ATOM 839 C CA . TRP A 1 113 ? 12.089 3.678 -8.482 1.00 92.31 113 TRP A CA 1
ATOM 840 C C . TRP A 1 113 ? 11.817 3.070 -7.109 1.00 92.31 113 TRP A C 1
ATOM 842 O O . TRP A 1 113 ? 12.044 3.716 -6.086 1.00 92.31 113 TRP A O 1
ATOM 852 N N . LEU A 1 114 ? 11.350 1.824 -7.079 1.00 9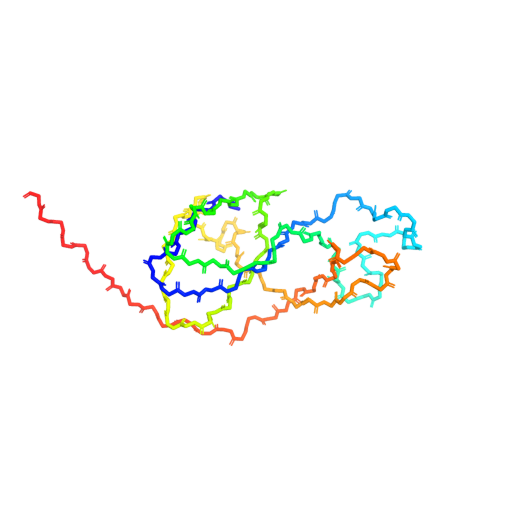4.38 114 LEU A N 1
ATOM 853 C CA . LEU A 1 114 ? 11.140 1.076 -5.845 1.00 94.38 114 LEU A CA 1
ATOM 854 C C . LEU A 1 114 ? 12.144 -0.065 -5.761 1.00 94.38 114 LEU A C 1
ATOM 856 O O . LEU A 1 114 ? 12.246 -0.893 -6.666 1.00 94.38 114 LEU A O 1
ATOM 860 N N . LYS A 1 115 ? 12.884 -0.112 -4.657 1.00 94.06 115 LYS A N 1
ATOM 861 C CA . LYS A 1 115 ? 13.872 -1.154 -4.375 1.00 94.06 115 LYS A CA 1
ATOM 862 C C . LYS A 1 115 ? 13.444 -1.949 -3.157 1.00 94.06 115 LYS A C 1
ATOM 864 O O . LYS A 1 115 ? 13.120 -1.349 -2.137 1.00 94.06 115 LYS A O 1
ATOM 869 N N . GLU A 1 116 ? 13.466 -3.273 -3.262 1.00 93.69 116 GLU A N 1
ATOM 870 C CA . GLU A 1 116 ? 13.154 -4.147 -2.133 1.00 93.69 116 GLU A CA 1
ATOM 871 C C . GLU A 1 116 ? 14.183 -3.966 -1.006 1.00 93.69 116 GLU A C 1
ATOM 873 O O . GLU A 1 116 ? 15.394 -3.909 -1.241 1.00 93.69 116 GLU A O 1
ATOM 878 N N . VAL A 1 117 ? 13.690 -3.848 0.222 1.00 92.69 117 VAL A N 1
ATOM 879 C CA . VAL A 1 117 ? 14.482 -3.657 1.439 1.00 92.69 117 VAL A CA 1
ATOM 880 C C . VAL A 1 117 ? 13.958 -4.553 2.553 1.00 92.69 117 VAL A C 1
ATOM 882 O O . VAL A 1 117 ? 12.825 -5.031 2.518 1.00 92.69 117 VAL A O 1
ATOM 885 N N . HIS A 1 118 ? 14.784 -4.776 3.573 1.00 90.81 118 HIS A N 1
ATOM 886 C CA . HIS A 1 118 ? 14.325 -5.477 4.764 1.00 90.81 118 HIS A CA 1
ATOM 887 C C . HIS A 1 118 ? 13.352 -4.600 5.560 1.00 90.81 118 HIS A C 1
ATOM 889 O O . HIS A 1 118 ? 13.573 -3.395 5.692 1.00 90.81 118 HIS A O 1
ATOM 895 N N . SER A 1 119 ? 12.301 -5.207 6.115 1.00 85.88 119 SER A N 1
ATOM 896 C CA . SER A 1 119 ? 11.402 -4.494 7.022 1.00 85.88 119 SER A CA 1
ATOM 897 C C . SER A 1 119 ? 12.135 -4.122 8.305 1.00 85.88 119 SER A C 1
ATOM 899 O O . SER A 1 119 ? 12.767 -4.971 8.928 1.00 85.88 119 SER A O 1
ATOM 901 N N . THR A 1 120 ? 12.008 -2.868 8.724 1.00 84.56 120 THR A N 1
ATOM 902 C CA . THR A 1 120 ? 12.407 -2.407 10.063 1.00 84.56 120 THR A CA 1
ATOM 903 C C . THR A 1 120 ? 11.192 -2.118 10.946 1.00 84.56 120 THR A C 1
ATOM 905 O O . THR A 1 120 ? 11.328 -1.496 11.994 1.00 84.56 120 THR A O 1
ATOM 908 N N . PHE A 1 121 ? 9.993 -2.487 10.488 1.00 81.62 121 PHE A N 1
ATOM 909 C CA . PHE A 1 121 ? 8.736 -2.178 11.153 1.00 81.62 121 PHE A CA 1
ATOM 910 C C . PHE A 1 121 ? 8.325 -3.305 12.102 1.00 81.62 121 PHE A C 1
ATOM 912 O O . PHE A 1 121 ? 8.292 -4.472 11.710 1.00 81.62 121 PHE A O 1
ATOM 919 N N . GLU A 1 122 ? 7.966 -2.937 13.330 1.00 86.25 122 GLU A N 1
ATOM 920 C CA . GLU A 1 122 ? 7.459 -3.850 14.352 1.00 86.25 122 GLU A CA 1
ATOM 921 C C . GLU A 1 122 ? 5.970 -3.579 14.596 1.00 86.25 122 GLU A C 1
ATOM 923 O O . GLU A 1 122 ? 5.553 -2.430 14.745 1.00 86.25 122 GLU A O 1
ATOM 928 N N . MET A 1 123 ? 5.163 -4.643 14.636 1.00 85.94 123 MET A N 1
ATOM 929 C CA . MET A 1 123 ? 3.746 -4.571 14.994 1.00 85.94 123 MET A CA 1
ATOM 930 C C . MET A 1 123 ? 3.488 -5.335 16.282 1.00 85.94 123 MET A C 1
ATOM 932 O O . MET A 1 123 ? 3.734 -6.541 16.355 1.00 85.94 123 MET A O 1
ATOM 936 N N . GLU A 1 124 ? 2.896 -4.657 17.259 1.00 89.62 124 GLU A N 1
ATOM 937 C CA . GLU A 1 124 ? 2.319 -5.317 18.423 1.00 89.62 124 GLU A CA 1
ATOM 938 C C . GLU A 1 124 ? 0.910 -5.809 18.085 1.00 89.62 124 GLU A C 1
ATOM 940 O O . GLU A 1 124 ? -0.042 -5.040 17.951 1.00 89.62 124 GLU A O 1
ATOM 945 N N . GLY A 1 125 ? 0.781 -7.122 17.905 1.00 85.88 125 GLY A N 1
ATOM 946 C CA . GLY A 1 125 ? -0.505 -7.761 17.663 1.00 85.88 125 GLY A CA 1
ATOM 947 C C . GLY A 1 125 ? -1.256 -8.019 18.966 1.00 85.88 125 GLY A C 1
ATOM 948 O O . GLY A 1 125 ? -0.740 -8.687 19.861 1.00 85.88 125 GLY A O 1
ATOM 949 N N . ILE A 1 126 ? -2.510 -7.574 19.042 1.00 88.38 126 ILE A N 1
ATOM 950 C CA . ILE A 1 126 ? -3.443 -7.975 20.099 1.00 88.38 126 ILE A CA 1
ATOM 951 C C . ILE A 1 126 ? -4.437 -8.967 19.502 1.00 88.38 126 ILE A C 1
ATOM 953 O O . ILE A 1 126 ? -5.133 -8.666 18.531 1.00 88.38 126 ILE A O 1
ATOM 957 N N . LYS A 1 127 ? -4.519 -10.164 20.088 1.00 84.50 127 LYS A N 1
ATOM 958 C CA . LYS A 1 127 ? -5.524 -11.152 19.698 1.00 84.50 127 LYS A CA 1
ATOM 959 C C . LYS A 1 127 ? -6.852 -10.807 20.367 1.00 84.50 127 LYS A C 1
ATOM 961 O O . LYS A 1 127 ? -6.967 -10.857 21.588 1.00 84.50 127 LYS A O 1
ATOM 966 N N . MET A 1 128 ? -7.853 -10.485 19.558 1.00 78.25 128 MET A N 1
ATOM 967 C CA . MET A 1 128 ? -9.229 -10.336 20.027 1.00 78.25 128 MET A CA 1
ATOM 968 C C . MET A 1 128 ? -9.875 -11.722 20.095 1.00 78.25 128 MET A C 1
ATOM 970 O O . MET A 1 128 ? -9.951 -12.417 19.080 1.00 78.25 128 MET A O 1
ATOM 974 N N . GLU A 1 129 ? -10.317 -12.141 21.282 1.00 84.69 129 GLU A N 1
ATOM 975 C CA . GLU A 1 129 ? -11.056 -13.398 21.418 1.00 84.69 129 GLU A CA 1
ATOM 976 C C . GLU A 1 129 ? -12.475 -13.236 20.843 1.00 84.69 129 GLU A C 1
ATOM 978 O O . GLU A 1 129 ? -13.155 -12.251 21.159 1.00 84.69 129 GLU A O 1
ATOM 983 N N . PRO A 1 130 ? -12.943 -14.165 19.990 1.00 77.12 130 PRO A N 1
ATOM 984 C CA . PRO A 1 130 ? -14.278 -14.080 19.423 1.00 77.12 130 PRO A CA 1
ATOM 985 C C . PRO A 1 130 ? -15.337 -14.322 20.506 1.00 77.12 130 PRO A C 1
ATOM 987 O O . PRO A 1 130 ? -15.653 -15.460 20.845 1.00 77.12 130 PRO A O 1
ATOM 990 N N . ASN A 1 131 ? -15.926 -13.250 21.028 1.00 72.38 131 ASN A N 1
ATOM 991 C CA . ASN A 1 131 ? -17.122 -13.325 21.864 1.00 72.38 131 ASN A CA 1
ATOM 992 C C . ASN A 1 131 ? -18.358 -13.208 20.972 1.00 72.38 131 ASN A C 1
ATOM 994 O O . ASN A 1 131 ? -18.989 -12.155 20.891 1.00 72.38 131 ASN A O 1
ATOM 998 N N . PHE A 1 132 ? -18.688 -14.287 20.263 1.00 66.31 132 PHE A N 1
ATOM 999 C CA . PHE A 1 132 ? -19.965 -14.368 19.564 1.00 66.31 132 PHE A CA 1
ATOM 1000 C C . PHE A 1 132 ? -21.070 -14.577 20.601 1.00 66.31 132 PHE A C 1
ATOM 1002 O O . PHE A 1 132 ? -21.217 -15.666 21.151 1.00 66.31 132 PHE A O 1
ATOM 1009 N N . ILE A 1 133 ? -21.835 -13.524 20.882 1.00 62.19 133 ILE A N 1
ATOM 1010 C CA . ILE A 1 133 ? -23.149 -13.675 21.505 1.00 62.19 133 ILE A CA 1
ATOM 1011 C C . ILE A 1 133 ? -24.087 -14.055 20.359 1.00 62.19 133 ILE A C 1
ATOM 1013 O O . ILE A 1 133 ? -24.395 -13.212 19.516 1.00 62.19 133 ILE A O 1
ATOM 1017 N N . VAL A 1 134 ? -24.431 -15.340 20.281 1.00 54.59 134 VAL A N 1
ATOM 1018 C CA . VAL A 1 134 ? -25.457 -15.865 19.366 1.00 54.59 134 VAL A CA 1
ATOM 1019 C C . VAL A 1 134 ? -26.822 -15.725 20.020 1.00 54.59 134 VAL A C 1
ATOM 1021 O O . VAL A 1 134 ? -26.917 -16.051 21.225 1.00 54.59 134 VAL A O 1
#

Sequence (134 aa):
MTVFSKILFGSMHLKSYDWAKSLPAGSNDNALENSDGAGARLAKVNTDAVFDASSETVVLYPENGGNLHCFTALTPCAVLDVMGPPYNRAQGRDCAYYSESPYSCAGDAQYSWLKEVHSTFEMEGIKMEPNFIV

pLDDT: mean 88.96, std 11.83, range [47.69, 98.44]

Foldseek 3Di:
DKKKKAWQFAKKWKKFWFFDPDDDVPDPDPDQADPPPQRWGKIFTQDGDMDGNVDDIQIDDPGDRRPPMDIGGPDDTDMDMDDPPDADVVVVRHDWDWDWDDDPDPDCSGMIITGTDDDPDDDDDDDDDDPDPD

Organism: Zea mays (NCBI:txid4577)